Protein AF-A0A968I578-F1 (afdb_monomer)

Foldseek 3Di:
DLVVVCVLLPFDCPPDPPLVVQVVVVSVLSVVCVVHDPVVSLLVSLVRPNLCVRQVVQPPAQPPQPQSSLVCSCCRRNDHPPPPPVDRDSVSSNSSGDDHPDDDDDDPDDDD

Secondary structure (DSSP, 8-state):
-HHHHHHHT---TTSSTTGGGGHHHHHHHHHHHTTS-HHHHHHHHTT-HHHHHHTT-TT--SSS--HHHHHHHHIIIII-TTSSTTS--HHHHHHT----S-----------

Solvent-accessible surface area (backbone atoms only — not comparable to full-atom values): 6838 Å² total; per-residue (Å²): 109,44,64,60,51,48,66,56,63,65,65,62,52,81,79,43,94,71,32,55,76,37,44,67,62,50,51,53,52,45,55,74,39,54,87,54,60,63,72,59,43,53,56,50,49,72,65,30,61,38,48,29,49,63,61,64,40,40,84,46,52,58,70,74,41,48,45,65,44,43,47,50,54,36,22,74,63,71,75,37,80,81,72,59,83,86,56,91,52,72,77,54,5,62,78,62,42,51,62,62,84,69,86,86,80,77,85,84,82,78,94,127

Sequence (112 aa):
MTQFWHDHFNVAATKFEGTAVFFPAYDAMLRGHALGNFRAMLGDVARAPAMLNYLGNADSRASPANENFARELLELHTLGVGKLSERPLPELAARCRGRRAGWPRAISTGDV

Mean predicted aligned error: 11.12 Å

pLDDT: mean 72.05, std 18.4, range [31.67, 94.12]

Radius of gyration: 14.73 Å; Cα contacts (8 Å, |Δi|>4): 108; chains: 1; bounding box: 33×44×33 Å

Structure (mmCIF, N/CA/C/O backbone):
data_AF-A0A968I578-F1
#
_entry.id   AF-A0A968I578-F1
#
loop_
_atom_site.group_PDB
_atom_site.id
_atom_site.type_symbol
_atom_site.label_atom_id
_atom_site.label_alt_id
_atom_site.label_comp_id
_atom_site.label_asym_id
_atom_site.label_entity_id
_atom_site.label_seq_id
_atom_site.pdbx_PDB_ins_code
_atom_site.Cartn_x
_atom_site.Cartn_y
_atom_site.Cartn_z
_atom_site.occupancy
_atom_site.B_iso_or_equiv
_atom_site.auth_seq_id
_atom_site.auth_comp_id
_atom_site.auth_asym_id
_atom_site.auth_atom_id
_atom_site.pdbx_PDB_model_num
ATOM 1 N N . MET A 1 1 ? -13.941 8.548 1.827 1.00 71.31 1 MET A N 1
ATOM 2 C CA . MET A 1 1 ? -13.325 7.573 2.756 1.00 71.31 1 MET A CA 1
ATOM 3 C C . MET A 1 1 ? -11.983 7.073 2.248 1.00 71.31 1 MET A C 1
ATOM 5 O O . MET A 1 1 ? -11.044 7.076 3.019 1.00 71.31 1 MET A O 1
ATOM 9 N N . THR A 1 2 ? -11.833 6.752 0.960 1.00 87.31 2 THR A N 1
ATOM 10 C CA . THR A 1 2 ? -10.539 6.344 0.376 1.00 87.31 2 THR A CA 1
ATOM 11 C C . THR A 1 2 ? -9.402 7.344 0.603 1.00 87.31 2 THR A C 1
ATOM 13 O O . THR A 1 2 ? -8.282 6.920 0.847 1.00 87.31 2 THR A O 1
ATOM 16 N N . GLN A 1 3 ? -9.683 8.654 0.593 1.00 86.56 3 GLN A N 1
ATOM 17 C CA . GLN A 1 3 ? -8.663 9.682 0.842 1.00 86.56 3 GLN A CA 1
ATOM 18 C C . GLN A 1 3 ? -7.950 9.501 2.189 1.00 86.56 3 GLN A C 1
ATOM 20 O O . GLN A 1 3 ? -6.732 9.569 2.234 1.00 86.56 3 GLN A O 1
ATOM 25 N N . PHE A 1 4 ? -8.688 9.161 3.251 1.00 90.94 4 PHE A N 1
ATOM 26 C CA . PHE A 1 4 ? -8.098 8.875 4.562 1.00 90.94 4 PHE A CA 1
ATOM 27 C C . PHE A 1 4 ? -7.054 7.753 4.481 1.00 90.94 4 PHE A C 1
ATOM 29 O O . PHE A 1 4 ? -5.994 7.847 5.086 1.00 90.94 4 PHE A O 1
ATOM 36 N N . TRP A 1 5 ? -7.324 6.706 3.697 1.00 91.50 5 TRP A N 1
ATOM 37 C CA . TRP A 1 5 ? -6.392 5.592 3.537 1.00 91.50 5 TRP A CA 1
ATOM 38 C C . TRP A 1 5 ? -5.227 5.895 2.600 1.00 91.50 5 TRP A C 1
ATOM 40 O O . TRP A 1 5 ? -4.152 5.339 2.800 1.00 91.50 5 TRP A O 1
ATOM 50 N N . HIS A 1 6 ? -5.412 6.780 1.621 1.00 89.75 6 HIS A N 1
ATOM 51 C CA . HIS A 1 6 ? -4.301 7.319 0.830 1.00 89.75 6 HIS A CA 1
ATOM 52 C C . HIS A 1 6 ? -3.347 8.139 1.694 1.00 89.75 6 HIS A C 1
ATOM 54 O O . HIS A 1 6 ? -2.135 8.014 1.540 1.00 89.75 6 HIS A O 1
ATOM 60 N N . ASP A 1 7 ? -3.884 8.917 2.634 1.00 88.44 7 ASP A N 1
ATOM 61 C CA . ASP A 1 7 ? -3.079 9.693 3.577 1.00 88.44 7 ASP A CA 1
ATOM 62 C C . ASP A 1 7 ? -2.406 8.772 4.617 1.00 88.44 7 ASP A C 1
ATOM 64 O O . ASP A 1 7 ? -1.228 8.945 4.928 1.00 88.44 7 ASP A O 1
ATOM 68 N N . HIS A 1 8 ? -3.120 7.750 5.114 1.00 90.38 8 HIS A N 1
ATOM 69 C CA . HIS A 1 8 ? -2.598 6.781 6.091 1.00 90.38 8 HIS A CA 1
ATOM 70 C C . HIS A 1 8 ? -1.537 5.847 5.500 1.00 90.38 8 HIS A C 1
ATOM 72 O O . HIS A 1 8 ? -0.542 5.571 6.162 1.00 90.38 8 HIS A O 1
ATOM 78 N N . PHE A 1 9 ? -1.725 5.359 4.270 1.00 90.06 9 PHE A N 1
ATOM 79 C CA . PHE A 1 9 ? -0.769 4.523 3.534 1.00 90.06 9 PHE A CA 1
ATOM 80 C C . PHE A 1 9 ? -0.143 5.292 2.372 1.00 90.06 9 PHE A C 1
ATOM 82 O O . PHE A 1 9 ? -0.254 4.899 1.201 1.00 90.06 9 PHE A O 1
ATOM 89 N N . ASN A 1 10 ? 0.509 6.400 2.713 1.00 88.81 10 ASN A N 1
ATOM 90 C CA . ASN A 1 10 ? 1.085 7.305 1.738 1.00 88.81 10 ASN A CA 1
ATOM 91 C C . ASN A 1 10 ? 2.189 6.629 0.910 1.00 88.81 10 ASN A C 1
ATOM 93 O O . ASN A 1 10 ? 3.130 6.035 1.431 1.00 88.81 10 ASN A O 1
ATOM 97 N N . VAL A 1 11 ? 2.092 6.773 -0.410 1.00 84.81 11 VAL A N 1
ATOM 98 C CA . VAL A 1 11 ? 3.131 6.362 -1.356 1.00 84.81 11 VAL A CA 1
ATOM 99 C C . VAL A 1 11 ? 3.508 7.579 -2.186 1.00 84.81 11 VAL A C 1
ATOM 101 O O . VAL A 1 11 ? 2.656 8.201 -2.814 1.00 84.81 11 VAL A O 1
ATOM 104 N N . ALA A 1 12 ? 4.790 7.937 -2.200 1.00 81.19 12 ALA A N 1
ATOM 105 C CA . ALA A 1 12 ? 5.278 9.015 -3.052 1.00 81.19 12 ALA A CA 1
ATOM 106 C C . ALA A 1 12 ? 5.537 8.489 -4.472 1.00 81.19 12 ALA A C 1
ATOM 108 O O . ALA A 1 12 ? 6.483 7.734 -4.696 1.00 81.19 12 ALA A O 1
ATOM 109 N N . ALA A 1 13 ? 4.722 8.922 -5.440 1.00 72.19 13 ALA A N 1
ATOM 110 C CA . ALA A 1 13 ? 4.833 8.510 -6.845 1.00 72.19 13 ALA A CA 1
ATOM 111 C C . ALA A 1 13 ? 6.175 8.877 -7.501 1.00 72.19 13 ALA A C 1
ATOM 113 O O . ALA A 1 13 ? 6.574 8.246 -8.475 1.00 72.19 13 ALA A O 1
ATOM 114 N N . THR A 1 14 ? 6.855 9.890 -6.965 1.00 72.81 14 THR A N 1
ATOM 115 C CA . THR A 1 14 ? 8.096 10.464 -7.498 1.00 72.81 14 THR A CA 1
ATOM 116 C C . THR A 1 14 ? 9.360 9.902 -6.853 1.00 72.81 14 THR A C 1
ATOM 118 O O . THR A 1 14 ? 10.453 10.200 -7.321 1.00 72.81 14 THR A O 1
ATOM 121 N N . LYS A 1 15 ? 9.241 9.103 -5.781 1.00 68.56 15 LYS A N 1
ATOM 122 C CA . LYS A 1 15 ? 10.405 8.616 -5.021 1.00 68.56 15 LYS A CA 1
ATOM 123 C C . LYS A 1 15 ? 11.229 7.583 -5.800 1.00 68.56 15 LYS A C 1
ATOM 125 O O . LYS A 1 15 ? 12.443 7.554 -5.644 1.00 68.56 15 LYS A O 1
ATOM 130 N N . PHE A 1 16 ? 10.581 6.767 -6.634 1.00 69.00 16 PHE A N 1
ATOM 131 C CA . PHE A 1 16 ? 11.232 5.767 -7.487 1.00 69.00 16 PHE A CA 1
ATOM 132 C C . PHE A 1 16 ? 10.574 5.710 -8.867 1.00 69.00 16 PHE A C 1
ATOM 134 O O . PHE A 1 16 ? 9.340 5.745 -8.970 1.00 69.00 16 PHE A O 1
ATOM 141 N N . GLU A 1 17 ? 11.392 5.570 -9.914 1.00 67.19 17 GLU A N 1
ATOM 142 C CA . GLU A 1 17 ? 10.921 5.386 -11.289 1.00 67.19 17 GLU A CA 1
ATOM 143 C C . GLU A 1 17 ? 9.979 4.177 -11.391 1.00 67.19 17 GLU A C 1
ATOM 145 O O . GLU A 1 17 ? 10.216 3.117 -10.817 1.00 67.19 17 GLU A O 1
ATOM 150 N N . GLY A 1 18 ? 8.860 4.349 -12.095 1.00 70.19 18 GLY A N 1
ATOM 151 C CA . GLY A 1 18 ? 7.861 3.293 -12.289 1.00 70.19 18 GLY A CA 1
ATOM 152 C C . GLY A 1 18 ? 6.829 3.136 -11.164 1.00 70.19 18 GLY A C 1
ATOM 153 O O . GLY A 1 18 ? 5.819 2.469 -11.383 1.00 70.19 18 GLY A O 1
ATOM 154 N N . THR A 1 19 ? 6.981 3.799 -10.007 1.00 75.31 19 THR A N 1
ATOM 155 C CA . THR A 1 19 ? 5.986 3.722 -8.911 1.00 75.31 19 THR A CA 1
ATOM 156 C C . THR A 1 19 ? 4.609 4.221 -9.357 1.00 75.31 19 THR A C 1
ATOM 158 O O . THR A 1 19 ? 3.592 3.607 -9.032 1.00 75.31 19 THR A O 1
ATOM 161 N N . ALA A 1 20 ? 4.576 5.287 -10.165 1.00 81.31 20 ALA A N 1
ATOM 162 C CA . ALA A 1 20 ? 3.356 5.880 -10.718 1.00 81.31 20 ALA A CA 1
ATOM 163 C C . ALA A 1 20 ? 2.486 4.877 -11.504 1.00 81.31 20 ALA A C 1
ATOM 165 O O . ALA A 1 20 ? 1.261 4.966 -11.472 1.00 81.31 20 ALA A O 1
ATOM 166 N N . VAL A 1 21 ? 3.097 3.880 -12.155 1.00 85.19 21 VAL A N 1
ATOM 167 C CA . VAL A 1 21 ? 2.382 2.869 -12.956 1.00 85.19 21 VAL A CA 1
ATOM 168 C C . VAL A 1 21 ? 1.493 1.981 -12.078 1.00 85.19 21 VAL A C 1
ATOM 170 O O . VAL A 1 21 ? 0.456 1.497 -12.524 1.00 85.19 21 VAL A O 1
ATOM 173 N N . PHE A 1 22 ? 1.853 1.802 -10.806 1.00 84.56 22 PHE A N 1
ATOM 174 C CA . PHE A 1 22 ? 1.105 0.964 -9.871 1.00 84.56 22 PHE A CA 1
ATOM 175 C C . PHE A 1 22 ? -0.042 1.700 -9.163 1.00 84.56 22 PHE A C 1
ATOM 177 O O . PHE A 1 22 ? -0.853 1.049 -8.503 1.00 84.56 22 PHE A O 1
ATOM 184 N N . PHE A 1 23 ? -0.151 3.028 -9.305 1.00 86.94 23 PHE A N 1
ATOM 185 C CA . PHE A 1 23 ? -1.161 3.826 -8.599 1.00 86.94 23 PHE A CA 1
ATOM 186 C C . PHE A 1 23 ? -2.607 3.446 -8.918 1.00 86.94 23 PHE A C 1
ATOM 188 O O . PHE A 1 23 ? -3.378 3.327 -7.969 1.00 86.94 23 PHE A O 1
ATOM 195 N N . PRO A 1 24 ? -3.012 3.209 -10.181 1.00 90.50 24 PRO A N 1
ATOM 196 C CA . PRO A 1 24 ? -4.396 2.840 -10.473 1.00 90.50 24 PRO A CA 1
ATOM 197 C C . PRO A 1 24 ? -4.819 1.541 -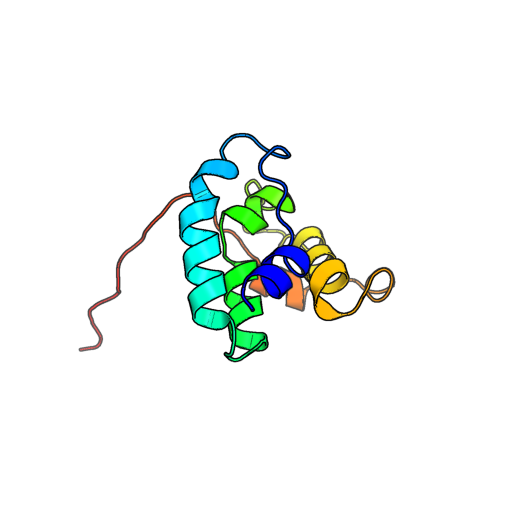9.773 1.00 90.50 24 PRO A C 1
ATOM 199 O O . PRO A 1 24 ? -5.901 1.463 -9.195 1.00 90.50 24 PRO A O 1
ATOM 202 N N . ALA A 1 25 ? -3.937 0.535 -9.764 1.00 89.44 25 ALA A N 1
ATOM 203 C CA . ALA A 1 25 ? -4.182 -0.728 -9.070 1.00 89.44 25 ALA A CA 1
ATOM 204 C C . ALA A 1 25 ? -4.198 -0.548 -7.542 1.00 89.44 25 ALA A C 1
ATOM 206 O O . ALA A 1 25 ? -5.014 -1.159 -6.852 1.00 89.44 25 ALA A O 1
ATOM 207 N N . TYR A 1 26 ? -3.324 0.312 -7.017 1.00 90.44 26 TYR A N 1
ATOM 208 C CA . TYR A 1 26 ? -3.262 0.630 -5.593 1.00 90.44 26 TYR A CA 1
ATOM 209 C C . TYR A 1 26 ? -4.508 1.387 -5.104 1.00 90.44 26 TYR A C 1
ATOM 211 O O . TYR A 1 26 ? -5.085 1.022 -4.083 1.00 90.44 26 TYR A O 1
ATOM 219 N N . ASP A 1 27 ? -4.985 2.379 -5.864 1.00 92.25 27 ASP A N 1
ATOM 220 C CA . ASP A 1 27 ? -6.230 3.103 -5.578 1.00 92.25 27 ASP A CA 1
ATOM 221 C C . ASP A 1 27 ? -7.442 2.165 -5.609 1.00 92.25 27 ASP A C 1
ATOM 223 O O . ASP A 1 27 ? -8.253 2.178 -4.685 1.00 92.25 27 ASP A O 1
ATOM 227 N N . ALA A 1 28 ? -7.542 1.292 -6.616 1.00 92.88 28 ALA A N 1
ATOM 228 C CA . ALA A 1 28 ? -8.620 0.306 -6.689 1.00 92.88 28 ALA A CA 1
ATOM 229 C C . ALA A 1 28 ? -8.629 -0.632 -5.466 1.00 92.88 28 ALA A C 1
ATOM 231 O O . ALA A 1 28 ? -9.686 -0.870 -4.877 1.00 92.88 28 ALA A O 1
ATOM 232 N N . MET A 1 29 ? -7.455 -1.110 -5.040 1.00 94.12 29 MET A N 1
ATOM 233 C CA . MET A 1 29 ? -7.300 -1.930 -3.8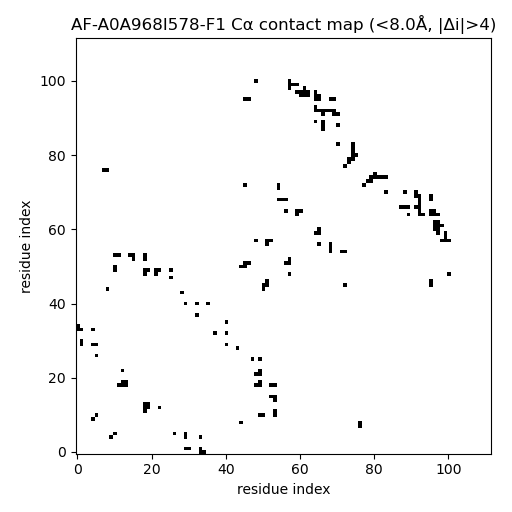35 1.00 94.12 29 MET A CA 1
ATOM 234 C C . MET A 1 29 ? -7.735 -1.163 -2.573 1.00 94.12 29 MET A C 1
ATOM 236 O O . MET A 1 29 ? -8.540 -1.674 -1.794 1.00 94.12 29 MET A O 1
ATOM 240 N N . LEU A 1 30 ? -7.287 0.086 -2.387 1.00 92.50 30 LEU A N 1
ATOM 241 C CA . LEU A 1 30 ? -7.677 0.905 -1.231 1.00 92.50 30 LEU A CA 1
ATOM 242 C C . LEU A 1 30 ? -9.182 1.193 -1.209 1.00 92.50 30 LEU A C 1
ATOM 244 O O . LEU A 1 30 ? -9.801 1.147 -0.147 1.00 92.50 30 LEU A O 1
ATOM 248 N N . ARG A 1 31 ? -9.802 1.438 -2.370 1.00 93.50 31 ARG A N 1
ATOM 249 C CA . ARG A 1 31 ? -11.262 1.597 -2.480 1.00 93.50 31 ARG A CA 1
ATOM 250 C C . ARG A 1 31 ? -12.001 0.327 -2.073 1.00 93.50 31 ARG A C 1
ATOM 252 O O . ARG A 1 31 ? -12.985 0.427 -1.345 1.00 93.50 31 ARG A O 1
ATOM 259 N N . GLY A 1 32 ? -11.510 -0.842 -2.488 1.00 93.06 32 GLY A N 1
ATOM 260 C CA . GLY A 1 32 ? -12.086 -2.138 -2.120 1.00 93.06 32 GLY A CA 1
ATOM 261 C C . GLY A 1 32 ? -12.039 -2.422 -0.615 1.00 93.06 32 GLY A C 1
ATOM 262 O O . GLY A 1 32 ? -12.970 -3.009 -0.070 1.00 93.06 32 GLY A O 1
ATOM 263 N N . HIS A 1 33 ? -11.001 -1.947 0.077 1.00 92.62 33 HIS A N 1
ATOM 264 C CA . HIS A 1 33 ? -10.849 -2.118 1.525 1.00 92.62 33 HIS A CA 1
ATOM 265 C C . HIS A 1 33 ? -11.327 -0.930 2.368 1.00 92.62 33 HIS A C 1
ATOM 267 O O . HIS A 1 33 ? -11.246 -1.004 3.594 1.00 92.62 33 HIS A O 1
ATOM 273 N N . ALA A 1 34 ? -11.851 0.140 1.762 1.00 89.88 34 ALA A N 1
ATOM 274 C CA . ALA A 1 34 ? -12.056 1.424 2.438 1.00 89.88 34 ALA A CA 1
ATOM 275 C C . ALA A 1 34 ? -12.920 1.358 3.715 1.00 89.88 34 ALA A C 1
ATOM 277 O O . ALA A 1 34 ? -12.741 2.186 4.606 1.00 89.88 34 ALA A O 1
ATOM 278 N N . LEU A 1 35 ? -13.837 0.388 3.810 1.00 90.69 35 LEU A N 1
ATOM 279 C CA . LEU A 1 35 ? -14.684 0.121 4.986 1.00 90.69 35 LEU A CA 1
ATOM 280 C C . LEU A 1 35 ? -14.529 -1.321 5.509 1.00 90.69 35 LEU A C 1
ATOM 282 O O . LEU A 1 35 ? -15.376 -1.821 6.244 1.00 90.69 35 LEU A O 1
ATOM 286 N N . GLY A 1 36 ? -13.481 -2.016 5.070 1.00 90.00 36 GLY A N 1
ATOM 287 C CA . GLY A 1 36 ? -13.249 -3.424 5.354 1.00 90.00 36 GLY A CA 1
ATOM 288 C C . GLY A 1 36 ? -12.390 -3.668 6.594 1.00 90.00 36 GLY A C 1
ATOM 289 O O . GLY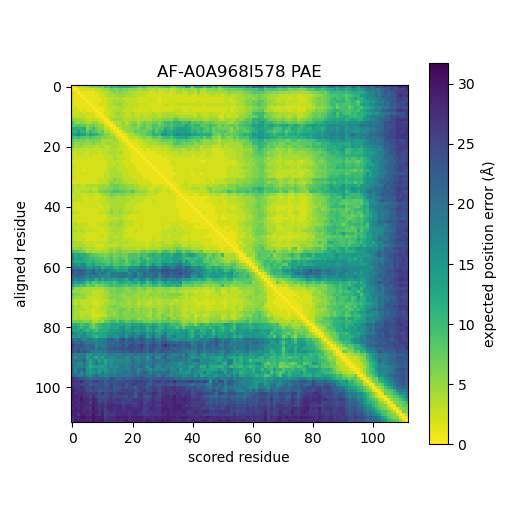 A 1 36 ? -12.204 -2.821 7.465 1.00 90.00 36 GLY A O 1
ATOM 290 N N . ASN A 1 37 ? -11.830 -4.875 6.668 1.00 92.06 37 ASN A N 1
ATOM 291 C CA . ASN A 1 37 ? -10.952 -5.270 7.760 1.00 92.06 37 ASN A CA 1
ATOM 292 C C . ASN A 1 37 ? -9.538 -4.683 7.591 1.00 92.06 37 ASN A C 1
ATOM 294 O O . ASN A 1 37 ? -8.852 -4.975 6.610 1.00 92.06 37 ASN A O 1
ATOM 298 N N . PHE A 1 38 ? -9.066 -3.939 8.596 1.00 89.44 38 PHE A N 1
ATOM 299 C CA . PHE A 1 38 ? -7.739 -3.315 8.577 1.00 89.44 38 PHE A CA 1
ATOM 300 C C . PHE A 1 38 ? -6.588 -4.323 8.439 1.00 89.44 38 PHE A C 1
ATOM 302 O O . PHE A 1 38 ? -5.647 -4.076 7.693 1.00 89.44 38 PHE A O 1
ATOM 309 N N . ARG A 1 39 ? -6.658 -5.487 9.101 1.00 88.62 39 ARG A N 1
ATOM 310 C CA . ARG A 1 39 ? -5.613 -6.525 9.003 1.00 88.62 39 ARG A CA 1
ATOM 311 C C . ARG A 1 39 ? -5.500 -7.069 7.579 1.00 88.62 39 ARG A C 1
ATOM 313 O O . ARG A 1 39 ? -4.389 -7.327 7.124 1.00 88.62 39 ARG A O 1
ATOM 320 N N . ALA A 1 40 ? -6.634 -7.258 6.902 1.00 90.44 40 ALA A N 1
ATOM 321 C CA . ALA A 1 40 ? -6.655 -7.675 5.502 1.00 90.44 40 ALA A CA 1
ATOM 322 C C . ALA A 1 40 ? -6.034 -6.590 4.613 1.00 90.44 40 ALA A C 1
ATOM 324 O O . ALA A 1 40 ? -5.074 -6.870 3.903 1.00 90.44 40 ALA A O 1
ATOM 325 N N . MET A 1 41 ? -6.484 -5.341 4.769 1.00 92.19 41 MET A N 1
ATOM 326 C CA . MET A 1 41 ? -5.954 -4.207 4.012 1.00 92.19 41 MET A CA 1
ATOM 327 C C . MET A 1 41 ? -4.446 -4.022 4.207 1.00 92.19 41 MET A C 1
ATOM 329 O O . MET A 1 41 ? -3.715 -3.900 3.234 1.00 92.19 41 MET A O 1
ATOM 333 N N . LEU A 1 42 ? -3.957 -4.065 5.448 1.00 90.00 42 LEU A N 1
ATOM 334 C CA . LEU A 1 42 ? -2.529 -3.989 5.759 1.00 90.00 42 LEU A CA 1
ATOM 335 C C . LEU A 1 42 ? -1.744 -5.130 5.097 1.00 90.00 42 LEU A C 1
ATOM 337 O O . LEU A 1 42 ? -0.628 -4.929 4.625 1.00 90.00 42 LEU A O 1
ATOM 341 N N . GLY A 1 43 ? -2.321 -6.334 5.063 1.00 89.31 43 GLY A N 1
ATOM 342 C CA . GLY A 1 43 ? -1.732 -7.484 4.384 1.00 89.31 43 GLY A CA 1
ATOM 343 C C . GLY A 1 43 ? -1.577 -7.271 2.879 1.00 89.31 43 GLY A C 1
ATOM 344 O O . GLY A 1 43 ? -0.554 -7.673 2.323 1.00 89.31 43 GLY A O 1
ATOM 345 N N . ASP A 1 44 ? -2.547 -6.618 2.246 1.00 90.94 44 ASP A N 1
ATOM 346 C CA . ASP A 1 44 ? -2.527 -6.339 0.810 1.00 90.94 44 ASP A CA 1
ATOM 347 C C . ASP A 1 44 ? -1.652 -5.125 0.472 1.00 90.94 44 ASP A C 1
ATOM 349 O O . ASP A 1 44 ? -0.856 -5.194 -0.466 1.00 90.94 44 ASP A O 1
ATOM 353 N N . VAL A 1 45 ? -1.646 -4.085 1.313 1.00 90.44 45 VAL A N 1
ATOM 354 C CA . VAL A 1 45 ? -0.693 -2.963 1.227 1.00 90.44 45 VAL A CA 1
ATOM 355 C C . VAL A 1 45 ? 0.749 -3.462 1.335 1.00 90.44 45 VAL A C 1
ATOM 357 O O . VAL A 1 45 ? 1.582 -3.097 0.509 1.00 90.44 45 VAL A O 1
ATOM 360 N N . ALA A 1 46 ? 1.049 -4.367 2.274 1.00 87.75 46 ALA A N 1
ATOM 361 C CA . ALA A 1 46 ? 2.381 -4.964 2.427 1.00 87.75 46 ALA A CA 1
ATOM 362 C C . ALA A 1 46 ? 2.860 -5.734 1.179 1.00 87.75 46 ALA A C 1
ATOM 364 O O . ALA A 1 46 ? 4.045 -6.044 1.049 1.00 87.75 46 ALA A O 1
ATOM 365 N N . ARG A 1 47 ? 1.937 -6.097 0.280 1.00 85.19 47 ARG A N 1
ATOM 366 C CA . ARG A 1 47 ? 2.199 -6.839 -0.961 1.00 85.19 47 ARG A CA 1
ATOM 367 C C . ARG A 1 47 ? 2.109 -5.960 -2.203 1.00 85.19 47 ARG A C 1
ATOM 369 O O . ARG A 1 47 ? 2.516 -6.410 -3.273 1.00 85.19 47 ARG A O 1
ATOM 376 N N . ALA A 1 48 ? 1.576 -4.749 -2.079 1.00 86.56 48 ALA A N 1
ATOM 377 C 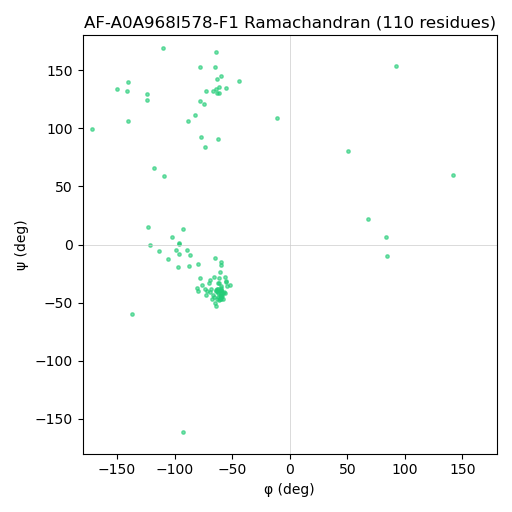CA . ALA A 1 48 ? 1.359 -3.867 -3.205 1.00 86.56 48 ALA A CA 1
ATOM 378 C C . ALA A 1 48 ? 2.706 -3.423 -3.802 1.00 86.56 48 ALA A C 1
ATOM 380 O O . ALA A 1 48 ? 3.585 -2.963 -3.068 1.00 86.56 48 ALA A O 1
ATOM 381 N N . PRO A 1 49 ? 2.877 -3.492 -5.134 1.00 84.38 49 PRO A N 1
ATOM 382 C CA . PRO A 1 49 ? 4.121 -3.081 -5.785 1.00 84.38 49 PRO A CA 1
ATOM 383 C C . PRO A 1 49 ? 4.432 -1.594 -5.558 1.00 84.38 49 PRO A C 1
ATOM 385 O O . PRO A 1 49 ? 5.599 -1.223 -5.481 1.00 84.38 49 PRO A O 1
ATOM 388 N N . ALA A 1 50 ? 3.412 -0.752 -5.371 1.00 86.50 50 ALA A N 1
ATOM 389 C CA . ALA A 1 50 ? 3.584 0.649 -4.990 1.00 86.50 50 ALA A CA 1
ATOM 390 C C . ALA A 1 50 ? 4.306 0.796 -3.632 1.00 86.50 50 ALA A C 1
ATOM 392 O O . ALA A 1 50 ? 5.282 1.536 -3.530 1.00 86.50 50 ALA A O 1
ATOM 393 N N . MET A 1 51 ? 3.885 0.035 -2.615 1.00 87.50 51 MET A N 1
ATOM 394 C CA . MET A 1 51 ? 4.462 0.078 -1.265 1.00 87.50 51 MET A CA 1
ATOM 395 C C . MET A 1 51 ? 5.843 -0.590 -1.199 1.00 87.50 51 MET A C 1
ATOM 397 O O . MET A 1 51 ? 6.756 -0.087 -0.547 1.00 87.50 51 MET A O 1
ATOM 401 N N . LEU A 1 52 ? 6.022 -1.702 -1.919 1.00 84.56 52 LEU A N 1
ATOM 402 C CA . LEU A 1 52 ? 7.312 -2.390 -2.012 1.00 84.56 52 LEU A CA 1
ATOM 403 C C . LEU A 1 52 ? 8.390 -1.506 -2.649 1.00 84.56 52 LEU A C 1
ATOM 405 O O . LEU A 1 52 ? 9.518 -1.494 -2.163 1.00 84.56 52 LEU A O 1
ATOM 409 N N . ASN A 1 53 ? 8.050 -0.747 -3.694 1.00 81.25 53 ASN A N 1
ATOM 410 C CA . ASN A 1 53 ? 8.961 0.242 -4.273 1.00 81.25 53 ASN A CA 1
ATOM 411 C C . ASN A 1 53 ? 9.206 1.405 -3.306 1.00 81.25 53 ASN A C 1
ATOM 413 O O . ASN A 1 53 ? 10.350 1.767 -3.057 1.00 81.25 53 ASN A O 1
ATOM 417 N N . TYR A 1 54 ? 8.150 1.953 -2.700 1.00 81.81 54 TYR A N 1
ATOM 418 C CA . TYR A 1 54 ? 8.246 3.118 -1.817 1.00 81.81 54 TYR A CA 1
ATOM 419 C C . TYR A 1 54 ? 9.181 2.923 -0.612 1.00 81.81 54 TYR A C 1
ATOM 421 O O . TYR A 1 54 ? 9.964 3.824 -0.287 1.00 81.81 54 TYR A O 1
ATOM 429 N N . LEU A 1 55 ? 9.128 1.752 0.024 1.00 79.31 55 LEU A N 1
ATOM 430 C CA . LEU A 1 55 ? 9.971 1.381 1.167 1.00 79.31 55 LEU A CA 1
ATOM 431 C C . LEU A 1 55 ? 11.257 0.634 0.748 1.00 79.31 55 LEU A C 1
ATOM 433 O O . LEU A 1 55 ? 11.927 0.022 1.575 1.00 79.31 55 LEU A O 1
ATOM 437 N N . GLY A 1 56 ? 11.610 0.642 -0.545 1.00 72.06 56 GLY A N 1
ATOM 438 C CA . GLY A 1 56 ? 12.879 0.087 -1.032 1.00 72.06 56 GLY A CA 1
ATOM 439 C C . GLY A 1 56 ? 13.007 -1.437 -0.913 1.00 72.06 56 GLY A C 1
ATOM 440 O O . GLY A 1 56 ? 14.114 -1.968 -0.890 1.00 72.06 56 GLY A O 1
ATOM 441 N N . ASN A 1 57 ? 11.892 -2.169 -0.831 1.00 70.69 57 ASN A N 1
ATOM 442 C CA . ASN A 1 57 ? 11.891 -3.633 -0.783 1.00 70.69 57 ASN A CA 1
ATOM 443 C C . ASN A 1 57 ? 11.842 -4.289 -2.172 1.00 70.69 57 ASN A C 1
ATOM 445 O O . ASN A 1 57 ? 11.928 -5.512 -2.270 1.00 70.69 57 ASN A O 1
ATOM 449 N N . ALA A 1 58 ? 11.705 -3.499 -3.240 1.00 64.12 58 ALA A N 1
ATOM 450 C CA . ALA A 1 58 ? 11.615 -3.994 -4.614 1.00 64.12 58 ALA A CA 1
ATOM 451 C C . ALA A 1 58 ? 12.847 -4.805 -5.057 1.00 64.12 58 ALA A C 1
ATOM 453 O O . ALA A 1 58 ? 12.696 -5.822 -5.738 1.00 64.12 58 ALA A O 1
ATOM 454 N N . ASP A 1 59 ? 14.038 -4.407 -4.600 1.00 61.19 59 ASP A N 1
ATOM 455 C CA . ASP A 1 59 ? 15.311 -5.071 -4.910 1.00 61.19 59 ASP A CA 1
ATOM 456 C C . ASP A 1 59 ? 15.758 -6.072 -3.835 1.00 61.19 59 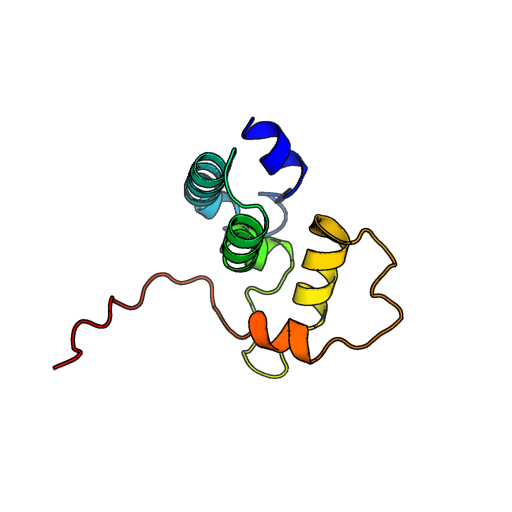ASP A C 1
ATOM 458 O O . ASP A 1 59 ? 16.805 -6.718 -3.962 1.00 61.19 59 ASP A O 1
ATOM 462 N N . SER A 1 60 ? 14.973 -6.238 -2.765 1.00 63.53 60 SER A N 1
ATOM 463 C CA . SER A 1 60 ? 15.362 -7.114 -1.667 1.00 63.53 60 SER A CA 1
ATOM 464 C C . SER A 1 60 ? 15.247 -8.589 -2.053 1.00 63.53 60 SER A C 1
ATOM 466 O O . SER A 1 60 ? 14.244 -9.060 -2.602 1.00 63.53 60 SER A O 1
ATOM 468 N N . ARG A 1 61 ? 16.304 -9.352 -1.760 1.00 56.00 61 ARG A N 1
ATOM 469 C CA . ARG A 1 61 ? 16.353 -10.797 -2.001 1.00 56.00 61 ARG A CA 1
ATOM 470 C C . ARG A 1 61 ? 15.561 -11.523 -0.916 1.00 56.00 61 ARG A C 1
ATOM 472 O O . ARG A 1 61 ? 15.430 -11.056 0.206 1.00 56.00 61 ARG A O 1
ATOM 479 N N . ALA A 1 62 ? 15.039 -12.704 -1.243 1.00 56.09 62 ALA A N 1
ATOM 480 C CA . ALA A 1 62 ? 14.227 -13.503 -0.320 1.00 56.09 62 ALA A CA 1
ATOM 481 C C . ALA A 1 62 ? 14.960 -13.905 0.981 1.00 56.09 62 ALA A C 1
ATOM 483 O O . ALA A 1 62 ? 14.304 -14.344 1.926 1.00 56.09 62 ALA A O 1
ATOM 484 N N . SER A 1 63 ? 16.290 -13.770 1.022 1.00 51.91 63 SER A N 1
ATOM 485 C CA . SER A 1 63 ? 17.131 -14.073 2.175 1.00 51.91 63 SER A CA 1
ATOM 486 C C . SER A 1 63 ? 18.384 -13.174 2.206 1.00 51.91 63 SER A C 1
ATOM 488 O O . SER A 1 63 ? 19.040 -13.057 1.163 1.00 51.91 63 SER A O 1
ATOM 490 N N . PRO A 1 64 ? 18.745 -12.578 3.361 1.00 56.19 64 PRO A N 1
ATOM 491 C CA . PRO A 1 64 ? 17.929 -12.478 4.571 1.00 56.19 64 PRO A CA 1
ATOM 492 C C . PRO A 1 64 ? 16.688 -11.611 4.326 1.00 56.19 64 PRO A C 1
ATOM 494 O O . PRO A 1 64 ? 16.660 -10.763 3.437 1.00 56.19 64 PRO A O 1
ATOM 497 N N . ALA A 1 65 ? 15.627 -11.881 5.079 1.00 60.81 65 ALA A N 1
ATOM 498 C CA . ALA A 1 65 ? 14.382 -11.150 4.941 1.00 60.81 65 ALA A CA 1
ATOM 499 C C . ALA A 1 65 ? 14.574 -9.668 5.298 1.00 60.81 65 ALA A C 1
ATOM 501 O O . ALA A 1 65 ? 15.306 -9.349 6.232 1.00 60.81 65 ALA A O 1
ATOM 502 N N . ASN A 1 66 ? 13.910 -8.766 4.570 1.00 71.19 66 ASN A N 1
ATOM 503 C CA . ASN A 1 66 ? 14.065 -7.331 4.788 1.00 71.19 66 ASN A CA 1
ATOM 504 C C . ASN A 1 66 ? 13.356 -6.886 6.075 1.00 71.19 66 ASN A C 1
ATOM 506 O O . ASN A 1 66 ? 12.206 -6.440 6.057 1.00 71.19 66 ASN A O 1
ATOM 510 N N . GLU A 1 67 ? 14.052 -7.032 7.199 1.00 69.75 67 GLU A N 1
ATOM 511 C CA . GLU A 1 67 ? 13.629 -6.535 8.508 1.00 69.75 67 GLU A CA 1
ATOM 512 C C . GLU A 1 67 ? 13.351 -5.034 8.467 1.00 69.75 67 GLU A C 1
ATOM 514 O O . GLU A 1 67 ? 12.416 -4.577 9.120 1.00 69.75 67 GLU A O 1
ATOM 519 N N . ASN A 1 68 ? 14.078 -4.283 7.632 1.00 75.50 68 ASN A N 1
ATOM 520 C CA . ASN A 1 68 ? 13.876 -2.850 7.489 1.00 75.50 68 ASN A CA 1
ATOM 521 C C . ASN A 1 68 ? 12.509 -2.519 6.874 1.00 75.50 68 ASN A C 1
ATOM 523 O O . ASN A 1 68 ? 11.785 -1.704 7.432 1.00 75.50 68 ASN A O 1
ATOM 527 N N . PHE A 1 69 ? 12.101 -3.210 5.805 1.00 81.00 69 PHE A N 1
ATOM 528 C CA . PHE A 1 69 ? 10.765 -3.031 5.220 1.00 81.00 69 PHE A CA 1
ATOM 529 C C . PHE A 1 69 ? 9.657 -3.353 6.223 1.00 81.00 69 PHE A C 1
ATOM 531 O O . PHE A 1 69 ? 8.693 -2.606 6.375 1.00 81.00 69 PHE A O 1
ATOM 538 N N . ALA A 1 70 ? 9.794 -4.487 6.910 1.00 78.56 70 ALA A N 1
ATOM 539 C CA . ALA A 1 70 ? 8.7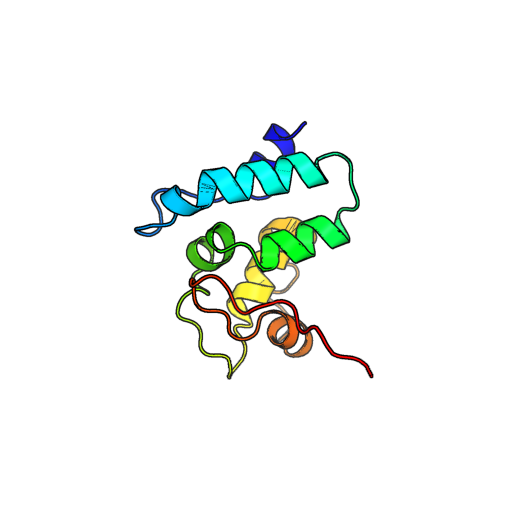93 -4.947 7.855 1.00 78.56 70 ALA A CA 1
ATOM 540 C C . ALA A 1 70 ? 8.666 -3.973 9.044 1.00 78.56 70 ALA A C 1
ATOM 542 O O . ALA A 1 70 ? 7.557 -3.653 9.474 1.00 78.56 70 ALA A O 1
ATOM 543 N N . ARG A 1 71 ? 9.803 -3.456 9.525 1.00 80.69 71 ARG A N 1
ATOM 544 C CA . ARG A 1 71 ? 9.884 -2.433 10.568 1.00 80.69 71 ARG A CA 1
ATOM 545 C C . ARG A 1 71 ? 9.262 -1.114 10.117 1.00 80.69 71 ARG A C 1
ATOM 547 O O . ARG A 1 71 ? 8.380 -0.617 10.804 1.00 80.69 71 ARG A O 1
ATOM 554 N N . GLU A 1 72 ? 9.668 -0.581 8.967 1.00 83.00 72 GLU A N 1
ATOM 555 C CA . GLU A 1 72 ? 9.151 0.684 8.430 1.00 83.00 72 GLU A CA 1
ATOM 556 C C . GLU A 1 72 ? 7.640 0.628 8.197 1.00 83.00 72 GLU A C 1
ATOM 558 O O . GLU A 1 72 ? 6.927 1.538 8.611 1.00 83.00 72 GLU A O 1
ATOM 563 N N . LEU A 1 73 ? 7.127 -0.465 7.623 1.00 85.06 73 LEU A N 1
ATOM 564 C CA . LEU A 1 73 ? 5.691 -0.642 7.413 1.00 85.06 73 LEU A CA 1
ATOM 565 C C . LEU A 1 73 ? 4.918 -0.598 8.739 1.00 85.06 73 LEU A C 1
ATOM 567 O O . LEU A 1 73 ? 3.871 0.047 8.828 1.00 85.06 73 LEU A O 1
ATOM 571 N N . LEU A 1 74 ? 5.412 -1.285 9.774 1.00 84.19 74 LEU A N 1
ATOM 572 C CA . LEU A 1 74 ? 4.733 -1.288 11.063 1.00 84.19 74 LEU A CA 1
ATOM 573 C C . LEU A 1 74 ? 4.867 0.046 11.798 1.00 84.19 74 LEU A C 1
ATOM 575 O O . LEU A 1 74 ? 3.877 0.519 12.352 1.00 84.19 74 LEU A O 1
ATOM 579 N N . GLU A 1 75 ? 6.050 0.652 11.813 1.00 82.56 75 GLU A N 1
ATOM 580 C CA . GLU A 1 75 ? 6.280 1.935 12.481 1.00 82.56 75 GLU A CA 1
ATOM 581 C C . GLU A 1 75 ? 5.453 3.053 11.844 1.00 82.56 75 GLU A C 1
ATOM 583 O O . GLU A 1 75 ? 4.787 3.799 12.558 1.00 82.56 75 GLU A O 1
ATOM 588 N N . LEU A 1 76 ? 5.447 3.148 10.513 1.00 83.75 76 LEU A N 1
ATOM 589 C CA . LEU A 1 76 ? 4.776 4.237 9.805 1.00 83.75 76 LEU A CA 1
ATOM 590 C C . LEU A 1 76 ? 3.255 4.071 9.770 1.00 83.75 76 LEU A C 1
ATOM 592 O O . LEU A 1 76 ? 2.542 5.067 9.859 1.00 83.75 76 LEU A O 1
ATOM 596 N N . HIS A 1 77 ? 2.748 2.837 9.672 1.00 85.69 77 HIS A N 1
ATOM 597 C CA . HIS A 1 77 ? 1.330 2.618 9.367 1.0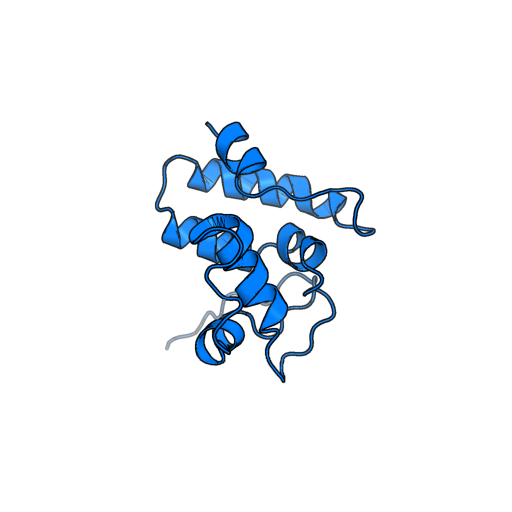0 85.69 77 HIS A CA 1
ATOM 598 C C . HIS A 1 77 ? 0.543 1.822 10.418 1.00 85.69 77 HIS A C 1
ATOM 600 O O . HIS A 1 77 ? -0.654 1.599 10.219 1.00 85.69 77 HIS A O 1
ATOM 606 N N . THR A 1 78 ? 1.159 1.374 11.522 1.00 83.38 78 THR A N 1
ATOM 607 C CA . THR A 1 78 ? 0.442 0.586 12.550 1.00 83.38 78 THR A CA 1
ATOM 608 C C . THR A 1 78 ? 0.749 0.966 14.000 1.00 83.38 78 THR A C 1
ATOM 610 O O . THR A 1 78 ? -0.171 1.313 14.732 1.00 83.38 78 THR A O 1
ATOM 613 N N . LEU A 1 79 ? 2.009 0.876 14.434 1.00 78.25 79 LEU A N 1
ATOM 614 C CA . LEU A 1 79 ? 2.418 0.971 15.840 1.00 78.25 79 LEU A CA 1
ATOM 615 C C . LEU A 1 79 ? 2.898 2.375 16.221 1.00 78.25 79 LEU A C 1
ATOM 617 O O . LEU A 1 79 ? 2.921 2.708 17.406 1.00 78.25 79 LEU A O 1
ATOM 621 N N . GLY A 1 80 ? 3.267 3.190 15.233 1.00 69.56 80 GLY A N 1
ATOM 622 C CA . GLY A 1 80 ? 3.869 4.501 15.434 1.00 69.56 80 GLY A CA 1
ATOM 623 C C . GLY A 1 80 ? 5.400 4.455 15.464 1.00 69.56 80 GLY A C 1
ATOM 624 O O . GLY A 1 80 ? 6.025 3.440 15.792 1.00 69.56 80 GLY A O 1
ATOM 625 N N . VAL A 1 81 ? 6.001 5.589 15.102 1.00 67.50 81 VAL A N 1
ATOM 626 C CA . VAL A 1 81 ? 7.454 5.773 14.989 1.00 67.50 81 VAL A CA 1
ATOM 627 C C . VAL A 1 81 ? 8.138 5.540 16.342 1.00 67.50 81 VAL A C 1
ATOM 629 O O . VAL A 1 81 ? 7.670 6.020 17.374 1.00 67.50 81 VAL A O 1
ATOM 632 N N . GLY A 1 82 ? 9.252 4.799 16.340 1.00 61.28 82 GLY A N 1
ATOM 633 C CA . GLY A 1 82 ? 10.091 4.577 17.528 1.00 61.28 82 GLY A CA 1
ATOM 634 C C . GLY A 1 82 ? 9.640 3.450 18.465 1.00 61.28 82 GLY A C 1
ATOM 635 O O . GLY A 1 82 ? 10.227 3.274 19.527 1.00 61.28 82 GLY A O 1
ATOM 636 N N . LYS A 1 83 ? 8.615 2.665 18.103 1.00 60.75 83 LYS A N 1
ATOM 637 C CA . LYS A 1 83 ? 8.166 1.509 18.908 1.00 60.75 83 LYS A CA 1
ATOM 638 C C . LYS A 1 83 ? 8.898 0.201 18.597 1.00 60.75 83 LYS A C 1
ATOM 640 O O . LYS A 1 83 ? 8.835 -0.724 19.402 1.00 60.75 83 LYS A O 1
ATOM 645 N N . LEU A 1 84 ? 9.564 0.105 17.444 1.00 55.78 84 LEU A N 1
ATOM 646 C CA . LEU A 1 84 ? 10.255 -1.109 16.991 1.00 55.78 84 LEU A CA 1
ATOM 647 C C . LEU A 1 84 ? 11.781 -0.968 16.918 1.00 55.78 84 LEU A C 1
ATOM 649 O O . LEU A 1 84 ? 12.465 -1.968 16.713 1.00 55.78 84 LEU A O 1
ATOM 653 N N . SER A 1 85 ? 12.327 0.227 17.156 1.00 54.34 85 SER A N 1
ATOM 654 C CA . SER A 1 85 ? 13.773 0.491 17.137 1.00 54.34 85 SER A CA 1
ATOM 655 C C . SER A 1 85 ? 14.562 -0.248 18.225 1.00 54.34 85 SER A C 1
ATOM 657 O O . SER A 1 85 ? 15.785 -0.294 18.156 1.00 54.34 85 SER A O 1
ATOM 659 N N . GLU A 1 86 ? 13.889 -0.846 19.212 1.00 54.25 86 GLU A N 1
ATOM 660 C CA . GLU A 1 86 ? 14.532 -1.537 20.336 1.00 54.25 86 GLU A CA 1
ATOM 661 C C . GLU A 1 86 ? 14.604 -3.069 20.185 1.00 54.25 86 GLU A C 1
ATOM 663 O O . GLU A 1 86 ? 15.214 -3.724 21.030 1.00 54.25 86 GLU A O 1
ATOM 668 N N . ARG A 1 87 ? 14.022 -3.685 19.137 1.00 48.94 87 ARG A N 1
ATOM 669 C CA . ARG A 1 87 ? 14.028 -5.157 18.985 1.00 48.94 87 ARG A CA 1
ATOM 670 C C . ARG A 1 87 ? 14.223 -5.647 17.543 1.00 48.94 87 ARG A C 1
ATOM 672 O O . ARG A 1 87 ? 13.457 -5.245 16.669 1.00 48.94 87 ARG A O 1
ATOM 679 N N . PRO A 1 88 ? 15.136 -6.610 17.296 1.00 53.31 88 PRO A N 1
ATOM 680 C CA . PRO A 1 88 ? 15.160 -7.343 16.032 1.00 53.31 88 PRO A CA 1
ATOM 681 C C . PRO A 1 88 ? 13.863 -8.155 15.874 1.00 53.31 88 PRO A C 1
ATOM 683 O O . PRO A 1 88 ? 13.411 -8.816 16.815 1.00 53.31 88 PRO A O 1
ATOM 686 N N . LEU A 1 89 ? 13.245 -8.094 14.689 1.00 58.81 89 LEU A N 1
ATOM 687 C CA . LEU A 1 89 ? 11.956 -8.730 14.370 1.00 58.81 89 LEU A CA 1
ATOM 688 C C . LEU A 1 89 ? 12.090 -9.780 13.245 1.00 58.81 89 LEU A C 1
ATOM 690 O O . LEU A 1 89 ? 11.497 -9.624 12.169 1.00 58.81 89 LEU A O 1
ATOM 694 N N . PRO A 1 90 ? 12.808 -10.892 13.484 1.00 58.06 90 PRO A N 1
ATOM 695 C CA . PRO A 1 90 ? 13.033 -11.921 12.465 1.00 58.06 90 PRO A CA 1
ATOM 696 C C . PRO A 1 90 ? 11.728 -12.577 11.973 1.00 58.06 90 PRO A C 1
ATOM 698 O O . PRO A 1 90 ? 11.589 -12.909 10.794 1.00 58.06 90 PRO A O 1
ATOM 701 N N . GLU A 1 91 ? 10.725 -12.711 12.847 1.00 56.78 91 GLU A N 1
ATOM 702 C CA . GLU A 1 91 ? 9.418 -13.302 12.517 1.00 56.78 91 GLU A CA 1
ATOM 703 C C . GLU A 1 91 ? 8.584 -12.423 11.568 1.00 56.78 91 GLU A C 1
ATOM 705 O O . GLU A 1 91 ? 7.824 -12.917 10.733 1.00 56.78 91 GLU A O 1
ATOM 710 N N . LEU A 1 92 ? 8.755 -11.103 11.636 1.00 55.31 92 LEU A N 1
ATOM 711 C CA . LEU A 1 92 ? 8.013 -10.170 10.795 1.00 55.31 92 LEU A CA 1
ATOM 712 C C . LEU A 1 92 ? 8.611 -10.076 9.387 1.00 55.31 92 LEU A C 1
ATOM 714 O O . LEU A 1 92 ? 7.886 -10.070 8.385 1.00 55.31 92 LEU A O 1
ATOM 718 N N . ALA A 1 93 ? 9.941 -10.076 9.304 1.00 57.09 93 ALA A N 1
ATOM 719 C CA . ALA A 1 93 ? 10.663 -10.092 8.041 1.00 57.09 93 ALA A CA 1
ATOM 720 C C . ALA A 1 93 ? 10.317 -11.345 7.221 1.00 57.09 93 ALA A C 1
ATOM 722 O O . ALA A 1 93 ? 10.101 -11.261 6.009 1.00 57.09 93 ALA A O 1
ATOM 723 N N . ALA A 1 94 ? 10.132 -12.492 7.884 1.00 59.47 94 ALA A N 1
ATOM 724 C CA . ALA A 1 94 ? 9.696 -13.736 7.257 1.00 59.47 94 ALA A CA 1
ATOM 725 C C . ALA A 1 94 ? 8.420 -13.592 6.402 1.00 59.47 94 ALA A C 1
ATOM 727 O O . ALA A 1 94 ? 8.302 -14.230 5.352 1.00 59.47 94 ALA A O 1
ATOM 728 N N . ARG A 1 95 ? 7.477 -12.728 6.800 1.00 57.12 95 ARG A N 1
ATOM 729 C CA . ARG A 1 95 ? 6.220 -12.508 6.065 1.00 57.12 95 ARG A CA 1
ATOM 730 C C . ARG A 1 95 ? 6.376 -11.581 4.853 1.00 57.12 95 ARG A C 1
ATOM 732 O O . ARG A 1 95 ? 5.520 -11.592 3.967 1.00 57.12 95 ARG A O 1
ATOM 739 N N . CYS A 1 96 ? 7.480 -10.834 4.796 1.00 52.34 96 CYS A N 1
ATOM 740 C CA . CYS A 1 96 ? 7.807 -9.845 3.765 1.00 52.34 96 CYS A CA 1
ATOM 741 C C . CYS A 1 96 ? 8.822 -10.350 2.720 1.00 52.34 96 CYS A C 1
ATOM 743 O O . CYS A 1 96 ? 9.275 -9.578 1.875 1.00 52.34 96 CYS A O 1
ATOM 745 N N . ARG A 1 97 ? 9.191 -11.638 2.759 1.00 52.44 97 ARG A N 1
ATOM 746 C CA . ARG A 1 97 ? 10.198 -12.232 1.866 1.00 52.44 97 ARG A CA 1
ATOM 747 C C . ARG A 1 97 ? 9.815 -12.150 0.382 1.00 52.44 97 ARG A C 1
ATOM 749 O O . ARG A 1 97 ? 8.740 -12.598 -0.010 1.00 52.44 97 ARG A O 1
ATOM 756 N N . GLY A 1 98 ? 10.771 -11.666 -0.417 1.00 51.84 98 GLY A N 1
ATOM 757 C CA . GLY A 1 98 ? 10.994 -11.992 -1.829 1.00 51.84 98 GLY A CA 1
ATOM 758 C C . GLY A 1 98 ? 9.791 -11.896 -2.764 1.00 51.84 98 GLY A C 1
ATOM 759 O O . GLY A 1 98 ? 9.244 -12.924 -3.154 1.00 51.84 98 GLY A O 1
ATOM 760 N N . ARG A 1 99 ? 9.445 -10.687 -3.219 1.00 49.16 99 ARG A N 1
ATOM 761 C CA . ARG A 1 99 ? 8.608 -10.497 -4.415 1.00 49.16 99 ARG A CA 1
ATOM 762 C C . ARG A 1 99 ? 9.116 -9.310 -5.232 1.00 49.16 99 ARG A C 1
ATOM 764 O O . ARG A 1 99 ? 8.919 -8.165 -4.847 1.00 49.16 99 ARG A O 1
ATOM 771 N N . ARG A 1 100 ? 9.758 -9.613 -6.366 1.00 37.34 100 ARG A N 1
ATOM 772 C CA . ARG A 1 100 ? 10.051 -8.634 -7.424 1.00 37.34 100 ARG A CA 1
ATOM 773 C C . ARG A 1 100 ? 8.744 -8.031 -7.939 1.00 37.34 100 ARG A C 1
ATOM 775 O O . ARG A 1 100 ? 7.743 -8.740 -8.050 1.00 37.34 100 ARG A O 1
ATOM 782 N N . ALA A 1 101 ? 8.781 -6.753 -8.306 1.00 41.41 101 ALA A N 1
ATOM 783 C CA . ALA A 1 101 ? 7.740 -6.102 -9.091 1.00 41.41 101 ALA A CA 1
ATOM 784 C C . ALA A 1 101 ? 7.630 -6.784 -10.472 1.00 41.41 101 ALA A C 1
ATOM 786 O O .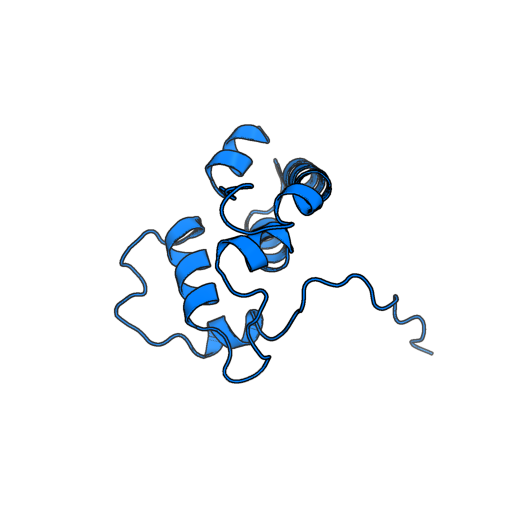 ALA A 1 101 ? 8.352 -6.456 -11.406 1.00 41.41 101 ALA A O 1
ATOM 787 N N . GLY A 1 102 ? 6.768 -7.796 -10.573 1.00 32.38 102 GLY A N 1
ATOM 788 C CA . GLY A 1 102 ? 6.495 -8.546 -11.798 1.00 32.38 102 GLY A CA 1
ATOM 789 C C . GLY A 1 102 ? 5.312 -9.497 -11.604 1.00 32.38 102 GLY A C 1
ATOM 790 O O . GLY A 1 102 ? 5.448 -10.560 -11.006 1.00 32.38 102 GLY A O 1
ATOM 791 N N . TRP A 1 103 ? 4.135 -9.082 -12.070 1.00 31.67 103 TRP A N 1
ATOM 792 C CA . TRP A 1 103 ? 2.910 -9.889 -12.214 1.00 31.67 103 TRP A CA 1
ATOM 793 C C . TRP A 1 103 ? 3.085 -11.033 -13.242 1.00 31.67 103 TRP A C 1
ATOM 795 O O . TRP A 1 103 ? 3.925 -10.897 -14.129 1.00 31.67 103 TRP A O 1
ATOM 805 N N . PRO A 1 104 ? 2.186 -12.040 -13.304 1.00 38.41 104 PRO A N 1
ATOM 806 C CA . PRO A 1 104 ? 1.621 -12.892 -12.256 1.00 38.41 104 PRO A CA 1
ATOM 807 C C . PRO A 1 104 ? 2.164 -14.341 -12.387 1.00 38.41 104 PRO A C 1
ATOM 809 O O . PRO A 1 104 ? 2.716 -14.721 -13.420 1.00 38.41 104 PRO A O 1
ATOM 812 N N . ARG A 1 105 ? 1.942 -15.215 -11.393 1.00 31.77 105 ARG A N 1
ATOM 813 C CA . ARG A 1 105 ? 1.911 -16.665 -11.662 1.00 31.77 105 ARG A CA 1
ATOM 814 C C . ARG A 1 105 ? 0.586 -17.244 -11.179 1.00 31.77 105 ARG A C 1
ATOM 816 O O . ARG A 1 105 ? 0.133 -16.943 -10.080 1.00 31.77 105 ARG A O 1
ATOM 823 N N . ALA A 1 106 ? -0.023 -17.975 -12.103 1.00 36.00 106 ALA A N 1
ATOM 824 C CA . ALA A 1 106 ? -1.364 -18.523 -12.119 1.00 36.00 106 ALA A CA 1
ATOM 825 C C . ALA A 1 106 ? -1.824 -19.181 -10.809 1.00 36.00 106 ALA A C 1
ATOM 827 O O . ALA A 1 106 ? -1.077 -19.908 -10.160 1.00 36.00 106 ALA A O 1
ATOM 828 N N . ILE A 1 107 ? -3.101 -18.942 -10.499 1.00 39.03 107 ILE A N 1
ATOM 829 C CA . ILE A 1 107 ? -4.079 -19.933 -10.025 1.00 39.03 107 ILE A CA 1
ATOM 830 C C . ILE A 1 107 ? -3.559 -21.374 -10.170 1.00 39.03 107 ILE A C 1
ATOM 832 O O . ILE A 1 107 ? -3.458 -21.889 -11.283 1.00 39.03 107 ILE A O 1
ATOM 836 N N . SER A 1 108 ? -3.237 -22.026 -9.051 1.00 35.56 108 SER A N 1
ATOM 837 C CA . SER A 1 108 ? -3.067 -23.477 -9.007 1.00 35.56 108 SER A CA 1
ATOM 838 C C . SER A 1 108 ? -4.453 -24.111 -9.005 1.00 35.56 108 SER A C 1
ATOM 840 O O . SER A 1 108 ? -5.092 -24.256 -7.964 1.00 35.56 108 SER A O 1
ATOM 842 N N . THR A 1 109 ? -4.940 -24.441 -10.193 1.00 39.16 109 THR A N 1
ATOM 843 C CA . THR A 1 109 ? -5.990 -25.441 -10.366 1.00 39.16 109 THR A CA 1
ATOM 844 C C . THR A 1 109 ? -5.352 -26.813 -10.165 1.00 39.16 109 THR A C 1
ATOM 846 O O . THR A 1 109 ? -4.421 -27.147 -10.896 1.00 39.16 109 THR A O 1
ATOM 849 N N . GLY A 1 110 ? -5.835 -27.594 -9.197 1.00 31.69 110 GLY A N 1
ATOM 850 C CA . GLY A 1 110 ? -5.507 -29.019 -9.102 1.00 31.69 110 GLY A CA 1
ATOM 851 C C . GLY A 1 110 ? -5.302 -29.550 -7.689 1.00 31.69 110 GLY A C 1
ATOM 852 O O . GLY A 1 110 ? -4.230 -30.071 -7.410 1.00 31.69 110 GLY A O 1
ATOM 853 N N . ASP A 1 111 ? -6.325 -29.450 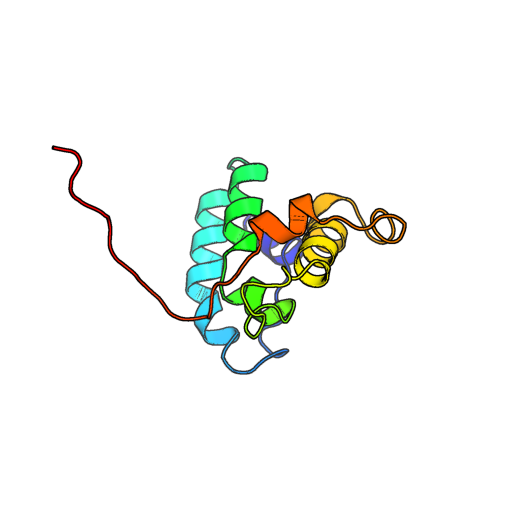-6.839 1.00 37.59 111 ASP A N 1
ATOM 854 C CA . ASP A 1 111 ? -6.604 -30.530 -5.889 1.00 37.59 111 ASP A CA 1
ATOM 855 C C . ASP A 1 111 ? -7.543 -31.510 -6.614 1.00 37.59 111 ASP A C 1
ATOM 857 O O . ASP A 1 111 ? -8.713 -31.200 -6.860 1.00 37.59 111 ASP A O 1
ATOM 861 N N . VAL A 1 112 ? -6.984 -32.654 -7.011 1.00 43.72 112 VAL A N 1
ATOM 862 C CA . VAL A 1 112 ? -7.674 -33.933 -7.245 1.00 43.72 112 VAL A CA 1
ATOM 863 C C . VAL A 1 112 ? -6.843 -35.015 -6.583 1.00 43.72 112 VAL A C 1
ATOM 865 O O . VAL A 1 112 ? -5.607 -34.981 -6.776 1.00 43.72 112 VAL A O 1
#